Protein AF-A0A924L4C0-F1 (afdb_monomer_lite)

Foldseek 3Di:
DDDDDDQLALVVCVVPPPDLADADEDDDPPVSLVRNLVSSVVVPHDDPRYDDDD

Radius of gyration: 11.29 Å; chains: 1; bounding box: 22×28×30 Å

Secondary structure (DSSP, 8-state):
-----S---HHHHHHH-S-TTS-----S-HHHHHHHHHHHHHTT---TT-----

Structure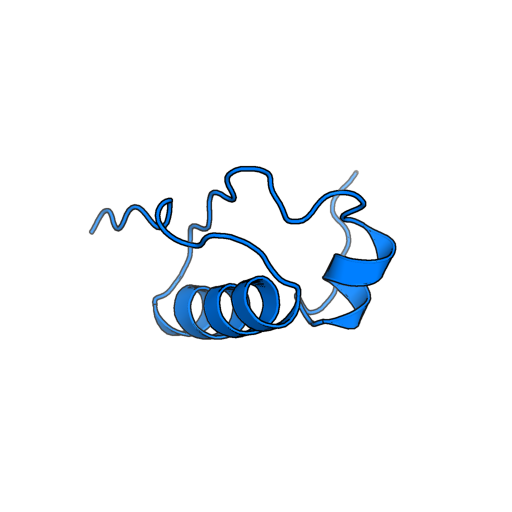 (mmCIF, N/CA/C/O backbone):
data_AF-A0A924L4C0-F1
#
_entry.id   AF-A0A924L4C0-F1
#
loop_
_atom_site.group_PDB
_atom_site.id
_atom_site.type_symbol
_atom_site.label_atom_id
_atom_site.label_alt_id
_atom_site.label_comp_id
_atom_site.label_asym_id
_atom_site.label_entity_id
_atom_site.label_seq_id
_atom_site.pdbx_PDB_ins_code
_atom_site.Cartn_x
_atom_site.Cartn_y
_atom_site.Cartn_z
_atom_site.occupancy
_atom_site.B_iso_or_equiv
_atom_site.auth_seq_id
_atom_site.auth_comp_id
_atom_site.auth_asym_id
_atom_site.auth_atom_id
_atom_site.pdbx_PDB_model_num
ATOM 1 N N . GLU A 1 1 ? 11.422 21.269 -3.534 1.00 46.59 1 GLU A N 1
ATOM 2 C CA . GLU A 1 1 ? 12.139 20.001 -3.272 1.00 46.59 1 GLU A CA 1
ATOM 3 C C . GLU A 1 1 ? 11.323 19.220 -2.252 1.00 46.59 1 GLU A C 1
ATOM 5 O O . GLU A 1 1 ? 10.958 19.815 -1.249 1.00 46.59 1 GLU A O 1
ATOM 10 N N . GLY A 1 2 ? 10.899 17.984 -2.529 1.00 62.47 2 GLY A N 1
ATOM 11 C CA . GLY A 1 2 ? 9.888 17.331 -1.677 1.00 62.47 2 GLY A CA 1
ATOM 12 C C . GLY A 1 2 ? 9.696 15.837 -1.908 1.00 62.47 2 GLY A C 1
ATOM 13 O O . GLY A 1 2 ? 8.615 15.323 -1.651 1.00 62.47 2 GLY A O 1
ATOM 14 N N . TYR A 1 3 ? 10.716 15.151 -2.420 1.00 60.38 3 TYR A N 1
ATOM 15 C CA . TYR A 1 3 ? 10.667 13.704 -2.599 1.00 60.38 3 TYR A CA 1
ATOM 16 C C . TYR A 1 3 ? 11.650 13.062 -1.632 1.00 60.38 3 TYR A C 1
ATOM 18 O O . TYR A 1 3 ? 12.838 13.386 -1.650 1.00 60.38 3 TYR A O 1
ATOM 26 N N . THR A 1 4 ? 11.146 12.169 -0.784 1.00 66.50 4 THR A N 1
ATOM 27 C CA . THR A 1 4 ? 11.993 11.318 0.049 1.00 66.50 4 THR A CA 1
ATOM 28 C C . THR A 1 4 ? 12.750 10.358 -0.855 1.00 66.50 4 THR A C 1
ATOM 30 O O . THR A 1 4 ? 12.151 9.637 -1.652 1.00 66.50 4 THR A O 1
ATOM 33 N N . THR A 1 5 ? 14.074 10.349 -0.738 1.00 69.38 5 THR A N 1
ATOM 34 C CA . THR A 1 5 ? 14.918 9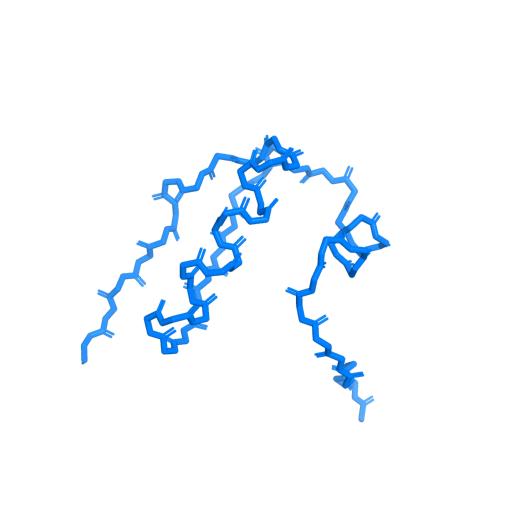.325 -1.345 1.00 69.38 5 THR A CA 1
ATOM 35 C C . THR A 1 5 ? 15.067 8.179 -0.352 1.00 69.38 5 THR A C 1
ATOM 37 O O . THR A 1 5 ? 15.536 8.356 0.769 1.00 69.38 5 THR A O 1
ATOM 40 N N . GLY A 1 6 ? 14.617 6.992 -0.741 1.00 72.69 6 GLY A N 1
ATOM 41 C CA . GLY A 1 6 ? 14.598 5.823 0.129 1.00 72.69 6 GLY A CA 1
ATOM 42 C C . GLY A 1 6 ? 14.023 4.619 -0.599 1.00 72.69 6 GLY A C 1
ATOM 43 O O . GLY A 1 6 ? 13.410 4.760 -1.660 1.00 72.69 6 GLY A O 1
ATOM 44 N N . ARG A 1 7 ? 14.255 3.426 -0.053 1.00 78.81 7 ARG A N 1
ATOM 45 C CA . ARG A 1 7 ? 13.604 2.221 -0.554 1.00 78.81 7 ARG A CA 1
ATOM 46 C C . ARG A 1 7 ? 12.191 2.161 0.030 1.00 78.81 7 ARG A C 1
ATOM 48 O O . ARG A 1 7 ? 11.964 2.528 1.177 1.00 78.81 7 ARG A O 1
ATOM 55 N N . LEU A 1 8 ? 11.235 1.747 -0.795 1.00 81.25 8 LEU A N 1
ATOM 56 C CA . LEU A 1 8 ? 9.849 1.538 -0.382 1.00 81.25 8 LEU A CA 1
ATOM 57 C C . LEU A 1 8 ? 9.761 0.191 0.337 1.00 81.25 8 LEU A C 1
ATOM 59 O O . LEU A 1 8 ? 9.334 -0.802 -0.238 1.00 81.25 8 LEU A O 1
ATOM 63 N N . ASP A 1 9 ? 10.268 0.148 1.564 1.00 86.44 9 ASP A N 1
ATOM 64 C CA . ASP A 1 9 ? 10.258 -1.031 2.424 1.00 86.44 9 ASP A CA 1
ATOM 65 C C . ASP A 1 9 ? 9.223 -0.911 3.550 1.00 86.44 9 ASP A C 1
ATOM 67 O O . ASP A 1 9 ? 8.589 0.123 3.752 1.00 86.44 9 ASP A O 1
ATOM 71 N N . GLU A 1 10 ? 9.012 -2.004 4.284 1.00 86.56 10 GLU A N 1
ATOM 72 C CA . GLU A 1 10 ? 7.985 -2.090 5.328 1.00 86.56 10 GLU A CA 1
ATOM 73 C C . GLU A 1 10 ? 8.078 -0.952 6.358 1.00 86.56 10 GLU A C 1
ATOM 75 O O . GLU A 1 10 ? 7.050 -0.448 6.814 1.00 86.56 10 GLU A O 1
ATOM 80 N N . ASN A 1 11 ? 9.294 -0.516 6.702 1.00 88.62 11 ASN A N 1
ATOM 81 C CA . ASN A 1 11 ? 9.491 0.554 7.673 1.00 88.62 11 ASN A CA 1
ATOM 82 C C . ASN A 1 11 ? 9.015 1.897 7.114 1.00 88.62 11 ASN A C 1
ATOM 84 O O . ASN A 1 11 ? 8.287 2.614 7.796 1.00 88.62 11 ASN A O 1
ATOM 88 N N . PHE A 1 12 ? 9.325 2.178 5.843 1.00 87.75 12 PHE A N 1
ATOM 89 C CA . PHE A 1 12 ? 8.823 3.360 5.148 1.00 87.75 12 PHE A CA 1
ATOM 90 C C . PHE A 1 12 ? 7.295 3.439 5.214 1.00 87.75 12 PHE A C 1
ATOM 92 O O . PHE A 1 12 ? 6.743 4.482 5.569 1.00 87.75 12 PHE A O 1
ATOM 99 N N . PHE A 1 13 ? 6.602 2.336 4.926 1.00 86.12 13 PHE A N 1
ATOM 100 C CA . PHE A 1 13 ? 5.144 2.317 4.985 1.00 86.12 13 PHE A CA 1
ATOM 101 C C . PHE A 1 13 ? 4.624 2.465 6.415 1.00 86.12 13 PHE A C 1
ATOM 103 O O . PHE A 1 13 ? 3.716 3.255 6.626 1.00 86.12 13 PHE A O 1
ATOM 110 N N . LYS A 1 14 ? 5.207 1.798 7.416 1.00 86.31 14 LYS A N 1
ATOM 111 C CA . LYS A 1 14 ? 4.785 1.967 8.821 1.00 86.31 14 LYS A CA 1
ATOM 112 C C . LYS A 1 14 ? 4.967 3.395 9.342 1.00 86.31 14 LYS A C 1
ATOM 114 O O . LYS A 1 14 ? 4.173 3.843 10.161 1.00 86.31 14 LYS A O 1
ATOM 119 N N . GLU A 1 15 ? 6.006 4.094 8.892 1.00 88.12 15 GLU A N 1
ATOM 120 C CA . GLU A 1 15 ? 6.286 5.471 9.308 1.00 88.12 15 GLU A CA 1
ATOM 121 C C . GLU A 1 15 ? 5.407 6.500 8.582 1.00 88.12 15 GLU A C 1
ATOM 123 O O . GLU A 1 15 ? 5.054 7.523 9.165 1.00 88.12 15 GLU A O 1
ATOM 128 N N . ASN A 1 16 ? 5.032 6.236 7.324 1.00 85.88 16 ASN A N 1
ATOM 129 C CA . ASN A 1 16 ? 4.334 7.209 6.473 1.00 85.88 16 ASN A CA 1
ATOM 130 C C . ASN A 1 16 ? 2.840 6.908 6.265 1.00 85.88 16 ASN A C 1
ATOM 132 O O . ASN A 1 16 ? 2.082 7.803 5.888 1.00 85.88 16 ASN A O 1
ATOM 136 N N . VAL A 1 17 ? 2.391 5.676 6.506 1.00 84.88 17 VAL A N 1
ATOM 137 C CA . VAL A 1 17 ? 1.010 5.225 6.301 1.00 84.88 17 VAL A CA 1
ATOM 138 C C . VAL A 1 17 ? 0.387 4.873 7.645 1.00 84.88 17 VAL A C 1
ATOM 140 O O . VAL A 1 17 ? 0.790 3.936 8.326 1.00 84.88 17 VAL A O 1
ATOM 143 N N . THR A 1 18 ? -0.639 5.630 8.019 1.00 84.69 18 THR A N 1
ATOM 144 C CA . THR A 1 18 ? -1.343 5.470 9.298 1.00 84.69 18 THR A CA 1
ATOM 145 C C . THR A 1 18 ? -2.577 4.578 9.211 1.00 84.69 18 THR A C 1
ATOM 147 O O . THR A 1 18 ? -3.040 4.084 10.236 1.00 84.69 18 THR A O 1
ATOM 150 N N . ASP A 1 19 ? -3.118 4.366 8.008 1.00 84.44 19 ASP A N 1
ATOM 151 C CA . ASP A 1 19 ? -4.309 3.549 7.782 1.00 84.44 19 ASP A CA 1
ATOM 152 C C . ASP A 1 19 ? -4.148 2.701 6.519 1.00 84.44 19 ASP A C 1
ATOM 154 O O . ASP A 1 19 ? -4.281 3.188 5.395 1.00 84.44 19 ASP A O 1
ATOM 1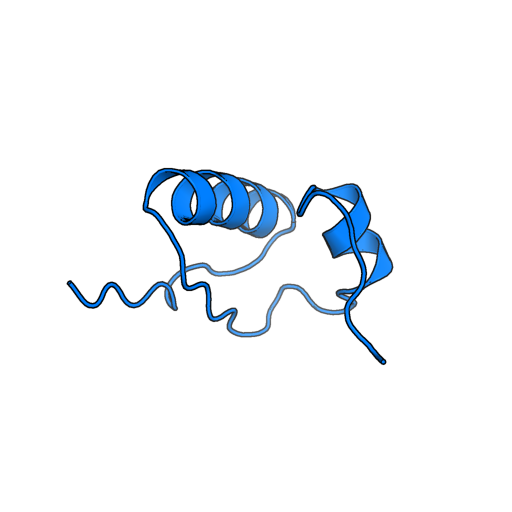58 N N . PHE A 1 20 ? -3.861 1.418 6.726 1.00 84.31 20 PHE A N 1
ATOM 159 C CA . PHE A 1 20 ? -3.675 0.437 5.658 1.00 84.31 20 PHE A CA 1
ATOM 160 C C . PHE A 1 20 ? -4.993 -0.053 5.060 1.00 84.31 20 PHE A C 1
ATOM 162 O O . PHE A 1 20 ? -4.983 -0.726 4.047 1.00 84.31 20 PHE A O 1
ATOM 169 N N . LYS A 1 21 ? -6.152 0.317 5.608 1.00 80.94 21 LYS A N 1
ATOM 170 C CA . LYS A 1 21 ? -7.449 -0.092 5.044 1.00 80.94 21 LYS A CA 1
ATOM 171 C C . LYS A 1 21 ? -7.905 0.748 3.849 1.00 80.94 21 LYS A C 1
ATOM 173 O O . LYS A 1 21 ? -8.969 0.488 3.292 1.00 80.94 21 LYS A O 1
ATOM 178 N N . LYS A 1 22 ? -7.152 1.788 3.485 1.00 80.62 22 LYS A N 1
ATOM 179 C CA . LYS A 1 22 ? -7.458 2.641 2.329 1.00 80.62 22 LYS A CA 1
ATOM 180 C C . LYS A 1 22 ? -7.015 1.973 1.032 1.00 80.62 22 LYS A C 1
ATOM 182 O O . LYS A 1 22 ? -6.169 1.090 1.041 1.00 80.62 22 LYS A O 1
ATOM 187 N N . HIS A 1 23 ? -7.555 2.435 -0.091 1.00 77.88 23 HIS A N 1
ATOM 188 C CA . HIS A 1 23 ? -7.087 1.995 -1.404 1.00 77.88 23 HIS A CA 1
ATOM 189 C C . HIS A 1 23 ? -5.698 2.572 -1.709 1.00 77.88 23 HIS A C 1
ATOM 191 O O . HIS A 1 23 ? -5.489 3.783 -1.599 1.00 77.88 23 HIS A O 1
ATOM 197 N N . PHE A 1 24 ? -4.773 1.707 -2.130 1.00 78.50 24 PHE A N 1
ATOM 198 C CA . PHE A 1 24 ? -3.418 2.075 -2.543 1.00 78.50 24 PHE A CA 1
ATOM 199 C C . PHE A 1 24 ? -3.278 1.968 -4.056 1.00 78.50 24 PHE A C 1
ATOM 201 O O . PHE A 1 24 ? -3.535 0.916 -4.628 1.00 78.50 24 PHE A O 1
ATOM 208 N N . TYR A 1 25 ? -2.823 3.043 -4.697 1.00 78.06 25 TYR A N 1
ATOM 209 C CA . T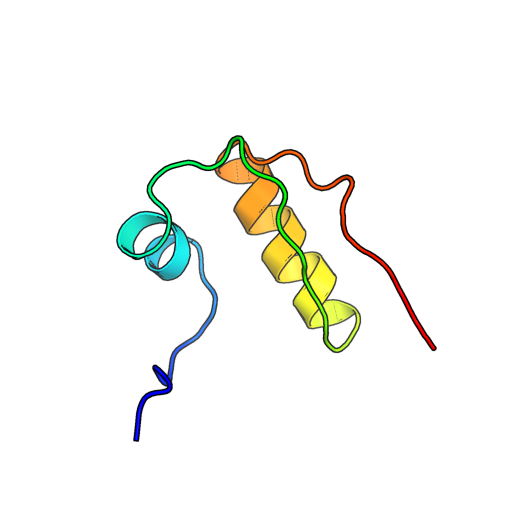YR A 1 25 ? -2.492 3.037 -6.118 1.00 78.06 25 TYR A CA 1
ATOM 210 C C . TYR A 1 25 ? -0.978 2.908 -6.289 1.00 78.06 25 TYR A C 1
ATOM 212 O O . TYR A 1 25 ? -0.228 3.768 -5.819 1.00 78.06 25 TYR A O 1
ATOM 220 N N . VAL A 1 26 ? -0.531 1.845 -6.956 1.00 77.88 26 VAL A N 1
ATOM 221 C CA . VAL A 1 26 ? 0.890 1.556 -7.190 1.00 77.88 26 VAL A CA 1
ATOM 222 C C . VAL A 1 26 ? 1.139 1.500 -8.693 1.00 77.88 26 VAL A C 1
ATOM 224 O O . VAL A 1 26 ? 0.482 0.754 -9.408 1.00 77.88 26 VAL A O 1
ATOM 227 N N . CYS A 1 27 ? 2.096 2.294 -9.170 1.00 76.44 27 CYS A N 1
ATOM 228 C CA . CYS A 1 27 ? 2.529 2.341 -10.565 1.00 76.44 27 CYS A CA 1
ATOM 229 C C . CYS A 1 27 ? 4.055 2.225 -10.610 1.00 76.44 27 CYS A C 1
ATOM 231 O O . CYS A 1 27 ? 4.752 2.805 -9.773 1.00 76.44 27 CYS A O 1
ATOM 233 N N . GLY A 1 28 ? 4.578 1.474 -11.575 1.00 76.94 28 GLY A N 1
ATOM 234 C CA . GLY A 1 28 ? 6.009 1.270 -11.744 1.00 76.94 28 GLY A CA 1
ATOM 235 C C . GLY A 1 28 ? 6.321 0.022 -12.569 1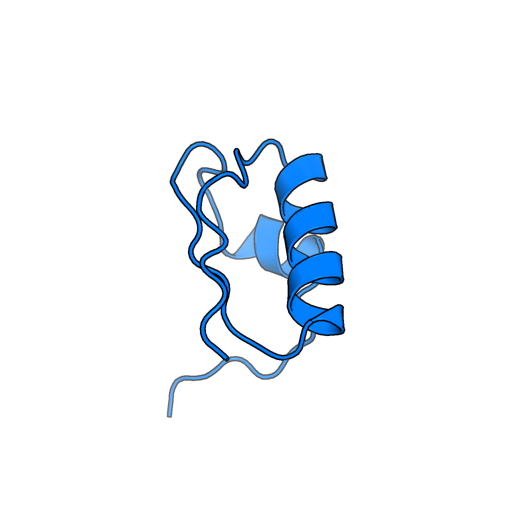.00 76.94 28 GLY A C 1
ATOM 236 O O . GLY A 1 28 ? 5.419 -0.578 -13.147 1.00 76.94 28 GLY A O 1
ATOM 237 N N . PRO A 1 29 ? 7.597 -0.384 -12.639 1.00 82.31 29 PRO A N 1
ATOM 238 C CA . PRO A 1 29 ? 7.977 -1.653 -13.253 1.00 82.31 29 PRO A CA 1
ATOM 239 C C . PRO A 1 29 ? 7.413 -2.838 -12.454 1.00 82.31 29 PRO A C 1
ATOM 241 O O . PRO A 1 29 ? 7.356 -2.772 -11.226 1.00 82.31 29 PRO A O 1
ATOM 244 N N . ASP A 1 30 ? 7.074 -3.945 -13.124 1.00 79.56 30 ASP A N 1
ATOM 245 C CA . ASP A 1 30 ? 6.376 -5.101 -12.529 1.00 79.56 30 ASP A CA 1
ATOM 246 C C . ASP A 1 30 ? 6.987 -5.574 -11.207 1.00 79.56 30 ASP A C 1
ATOM 248 O O . ASP A 1 30 ? 6.292 -5.799 -10.221 1.00 79.56 30 ASP A O 1
ATOM 252 N N . LYS A 1 31 ? 8.320 -5.646 -11.153 1.00 82.50 31 LYS A N 1
ATOM 253 C CA . LYS A 1 31 ? 9.047 -6.096 -9.963 1.00 82.50 31 LYS A CA 1
ATOM 254 C C . LYS A 1 31 ? 8.889 -5.157 -8.762 1.00 82.50 31 LYS A C 1
ATOM 256 O O . LYS A 1 31 ? 8.931 -5.614 -7.628 1.00 82.50 31 LYS A O 1
ATOM 261 N N . MET A 1 32 ? 8.746 -3.853 -9.001 1.00 83.75 32 MET A N 1
ATOM 262 C CA . MET A 1 32 ? 8.497 -2.868 -7.943 1.00 83.75 32 MET A CA 1
ATOM 263 C C . MET A 1 32 ? 7.060 -2.970 -7.443 1.00 83.75 32 MET A C 1
ATOM 265 O O . MET A 1 32 ? 6.835 -2.892 -6.241 1.00 83.75 32 MET A O 1
ATOM 269 N N . ILE A 1 33 ? 6.108 -3.155 -8.358 1.00 83.31 33 ILE A N 1
ATOM 270 C CA . ILE A 1 33 ? 4.706 -3.359 -8.006 1.00 83.31 33 ILE A CA 1
ATOM 271 C C . ILE A 1 33 ? 4.579 -4.598 -7.114 1.00 83.31 33 ILE A C 1
ATOM 273 O O . ILE A 1 33 ? 4.061 -4.483 -6.012 1.00 83.31 33 ILE A O 1
ATOM 277 N N . GLU A 1 34 ? 5.127 -5.741 -7.535 1.00 84.25 34 GLU A N 1
ATOM 278 C CA . GLU A 1 34 ? 5.080 -6.995 -6.770 1.00 84.25 34 GLU A CA 1
ATOM 279 C C . GLU A 1 34 ? 5.677 -6.845 -5.357 1.00 84.25 34 GLU A C 1
ATOM 281 O O . GLU A 1 34 ? 5.045 -7.239 -4.377 1.00 84.25 34 GLU A O 1
ATOM 286 N N . ASP A 1 35 ? 6.856 -6.219 -5.234 1.00 87.12 35 ASP A N 1
ATOM 287 C CA . ASP A 1 35 ? 7.530 -5.990 -3.944 1.00 87.12 35 ASP A CA 1
ATOM 288 C C . ASP A 1 35 ? 6.669 -5.118 -3.010 1.00 87.12 35 ASP A C 1
ATOM 290 O O . ASP A 1 35 ? 6.463 -5.460 -1.845 1.00 87.12 35 ASP A O 1
ATOM 294 N N . ILE A 1 36 ? 6.096 -4.026 -3.530 1.00 86.88 36 ILE A N 1
ATOM 295 C CA . ILE A 1 36 ? 5.264 -3.094 -2.756 1.00 86.88 36 ILE A CA 1
ATOM 296 C C . ILE A 1 36 ? 3.933 -3.733 -2.363 1.00 86.88 36 ILE A C 1
ATOM 298 O O . ILE A 1 36 ? 3.527 -3.621 -1.208 1.00 86.88 36 ILE A O 1
ATOM 302 N N . THR A 1 37 ? 3.264 -4.414 -3.292 1.00 83.25 37 THR A N 1
ATOM 303 C CA . THR A 1 37 ? 2.010 -5.134 -3.045 1.00 83.25 37 THR A CA 1
ATOM 304 C C . THR A 1 37 ? 2.190 -6.129 -1.905 1.00 83.25 37 THR A C 1
ATOM 306 O O . THR A 1 37 ? 1.432 -6.090 -0.941 1.00 83.25 37 THR A O 1
ATOM 309 N N . GLN A 1 38 ? 3.257 -6.930 -1.928 1.00 87.00 38 GLN A N 1
ATOM 310 C CA . GLN A 1 38 ? 3.550 -7.895 -0.866 1.00 87.00 38 GLN A CA 1
ATOM 311 C C . GLN A 1 38 ? 3.788 -7.239 0.501 1.00 87.00 38 GLN A C 1
ATOM 313 O O . GLN A 1 38 ? 3.400 -7.790 1.534 1.00 87.00 38 GLN A O 1
ATOM 318 N N . ILE A 1 39 ? 4.430 -6.070 0.533 1.00 88.56 39 ILE A N 1
ATOM 319 C CA . ILE A 1 39 ? 4.635 -5.315 1.773 1.00 88.56 39 ILE A CA 1
ATOM 320 C C . ILE A 1 39 ? 3.300 -4.764 2.290 1.00 88.56 39 ILE A C 1
ATOM 322 O O . ILE A 1 39 ? 2.992 -4.912 3.471 1.00 88.56 39 ILE A O 1
ATOM 326 N N . LEU A 1 40 ? 2.491 -4.164 1.417 1.00 85.62 40 LEU A N 1
ATOM 327 C CA . LEU A 1 40 ? 1.191 -3.591 1.765 1.00 85.62 40 LEU A CA 1
ATOM 328 C C . LEU A 1 40 ? 0.201 -4.665 2.249 1.00 85.62 40 LEU A C 1
ATOM 330 O O . LEU A 1 40 ? -0.444 -4.463 3.278 1.00 85.62 40 LEU A O 1
ATOM 334 N N . GLU A 1 41 ? 0.144 -5.830 1.596 1.00 85.62 41 GLU A N 1
ATOM 335 C CA . GLU A 1 41 ? -0.667 -6.977 2.035 1.00 85.62 41 GLU A CA 1
ATOM 336 C C . GLU A 1 41 ? -0.279 -7.440 3.443 1.00 85.62 41 GLU A C 1
ATOM 338 O O . GLU A 1 41 ? -1.141 -7.631 4.303 1.00 85.62 41 GLU A O 1
ATOM 343 N N . LYS A 1 42 ? 1.027 -7.566 3.726 1.00 87.69 42 LYS A N 1
ATOM 344 C CA . LYS A 1 42 ? 1.520 -7.930 5.067 1.00 87.69 42 LYS A CA 1
ATOM 345 C C . LYS A 1 42 ? 1.121 -6.922 6.141 1.00 87.69 42 LYS A C 1
ATOM 347 O O . LYS A 1 42 ? 0.946 -7.303 7.297 1.00 87.69 42 LYS A O 1
ATOM 352 N N . LEU A 1 43 ? 0.983 -5.653 5.768 1.00 85.56 43 LEU A N 1
ATOM 353 C CA . LEU A 1 43 ? 0.559 -4.569 6.653 1.00 85.56 43 LEU A CA 1
ATOM 354 C C . LEU A 1 43 ? -0.971 -4.454 6.771 1.00 85.56 43 LEU A C 1
ATOM 356 O O . LEU A 1 43 ? -1.461 -3.643 7.558 1.00 85.56 43 LEU A O 1
ATOM 360 N N . GLY A 1 44 ? -1.724 -5.302 6.062 1.00 83.94 44 GLY A N 1
ATOM 361 C CA . GLY A 1 44 ? -3.181 -5.393 6.142 1.00 83.94 44 GLY A CA 1
ATOM 362 C C . GLY A 1 44 ? -3.924 -4.517 5.137 1.00 83.94 44 GLY A C 1
ATOM 363 O O . GLY A 1 44 ? -5.091 -4.202 5.378 1.00 83.94 44 G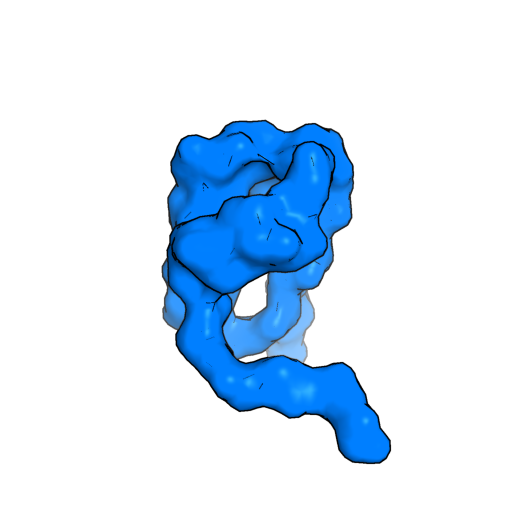LY A O 1
ATOM 364 N N . ALA A 1 45 ? -3.261 -4.107 4.052 1.00 81.62 45 ALA A N 1
ATOM 365 C CA . ALA A 1 45 ? -3.895 -3.384 2.961 1.00 81.62 45 ALA A CA 1
ATOM 366 C C . ALA A 1 45 ? -4.535 -4.307 1.929 1.00 81.62 45 ALA A C 1
ATOM 368 O O . ALA A 1 45 ? -3.992 -5.356 1.588 1.00 81.62 45 ALA A O 1
ATOM 369 N N . ASP A 1 46 ? -5.689 -3.875 1.425 1.00 68.81 46 ASP A N 1
ATOM 370 C CA . ASP A 1 46 ? -6.415 -4.548 0.356 1.00 68.81 46 ASP A CA 1
ATOM 371 C C . ASP A 1 46 ? -5.885 -4.042 -0.994 1.00 68.81 46 ASP A C 1
ATOM 373 O O . ASP A 1 46 ? -5.979 -2.856 -1.325 1.00 68.81 46 ASP A O 1
ATOM 377 N N . VAL A 1 47 ? -5.215 -4.930 -1.727 1.00 63.72 47 VAL A N 1
ATOM 378 C CA . VAL A 1 47 ? -4.380 -4.602 -2.895 1.00 63.72 47 VAL A CA 1
ATOM 379 C C . VAL A 1 47 ? -5.124 -4.638 -4.232 1.00 63.72 47 VAL A C 1
ATOM 381 O O . VAL A 1 47 ? -4.496 -4.597 -5.287 1.00 63.72 47 VAL A O 1
ATOM 384 N N . ASP A 1 48 ? -6.458 -4.641 -4.214 1.00 57.16 48 ASP A N 1
ATOM 385 C CA . ASP A 1 48 ? -7.313 -4.715 -5.413 1.00 57.16 48 ASP A CA 1
ATOM 386 C C . ASP A 1 48 ? -7.163 -3.502 -6.370 1.00 57.16 48 ASP A C 1
ATOM 388 O O . ASP A 1 48 ? -7.706 -3.474 -7.470 1.00 57.16 48 ASP A O 1
ATOM 392 N N . ALA A 1 49 ? -6.378 -2.489 -5.989 1.00 51.66 49 ALA A N 1
ATOM 393 C CA . ALA A 1 49 ? -6.177 -1.235 -6.719 1.00 51.66 49 ALA A CA 1
ATOM 394 C C . ALA A 1 49 ? -4.865 -1.156 -7.536 1.00 51.66 49 ALA A C 1
ATOM 396 O O . ALA A 1 49 ? -4.407 -0.059 -7.876 1.00 51.66 49 ALA A O 1
ATOM 397 N N . VAL A 1 50 ? -4.251 -2.290 -7.887 1.00 52.06 50 VAL A N 1
ATOM 398 C CA . VAL A 1 50 ? -3.091 -2.308 -8.794 1.00 52.06 50 VAL A CA 1
ATOM 399 C C . VAL A 1 50 ? -3.566 -2.334 -10.252 1.00 52.06 50 VAL A C 1
ATOM 401 O O . VAL A 1 50 ? -3.882 -3.383 -10.812 1.00 52.06 50 VAL A O 1
ATOM 404 N N . VAL A 1 51 ? -3.628 -1.154 -10.875 1.00 53.19 51 VAL A N 1
ATOM 405 C CA . VAL A 1 51 ? -3.962 -0.984 -12.298 1.00 53.19 51 VAL A CA 1
ATOM 406 C C . VAL A 1 51 ? -2.679 -1.029 -13.129 1.00 53.19 51 VAL A C 1
ATOM 408 O O . VAL A 1 51 ? -1.797 -0.188 -12.970 1.00 53.19 51 VAL A O 1
ATOM 411 N N . PHE A 1 52 ? -2.586 -2.005 -14.032 1.00 53.41 52 PHE A N 1
ATOM 412 C CA . PHE A 1 52 ? -1.486 -2.145 -14.986 1.00 53.41 52 PHE A CA 1
ATOM 413 C C . PHE A 1 52 ? -1.861 -1.455 -16.307 1.00 53.41 52 PHE A C 1
ATOM 415 O O . PHE A 1 52 ? -2.760 -1.926 -17.004 1.00 53.41 52 PHE A O 1
ATOM 422 N N . GLU A 1 53 ? -1.164 -0.382 -16.687 1.00 48.00 53 GLU A N 1
ATOM 423 C CA . GLU A 1 53 ? -1.150 0.097 -18.077 1.00 48.00 53 GLU A CA 1
ATOM 424 C C . GLU A 1 53 ? 0.231 -0.139 -18.700 1.00 48.00 53 GLU A C 1
ATOM 426 O O . GLU A 1 53 ? 1.262 0.010 -18.042 1.00 48.00 53 GLU A O 1
ATOM 431 N N . LYS A 1 54 ? 0.206 -0.600 -19.952 1.00 46.34 54 LYS A N 1
ATOM 432 C CA . LYS A 1 54 ? 1.321 -1.174 -20.713 1.00 46.34 54 LYS A CA 1
ATOM 433 C C . LYS A 1 54 ? 2.013 -0.140 -21.592 1.00 46.34 54 LYS A C 1
ATOM 435 O O . LYS A 1 54 ? 1.289 0.712 -22.150 1.00 46.34 54 LYS A O 1
#

Sequence (54 aa):
EGYTTGRLDENFFKENVTDFKKHFYVCGPDKMIEDITQILEKLGADVDAVVFEK

pLDDT: mean 76.52, std 12.59, range [46.34, 88.62]